Protein AF-A0A8S3B2S1-F1 (afdb_monomer)

Mean predicted aligned error: 10.67 Å

InterPro domains:
  IPR011990 Tetratricopeptide-like helical domain superfamily [G3DSA:1.25.40.10] (1-82)
  IPR011990 Tetratricopeptide-like helical domain superfamily [SSF48452] (1-81)
  IPR019734 Tetratricopeptide repeat [PS50005] (32-65)
  IPR019734 Tetratricopeptide repeat [SM00028] (32-65)

Organism: NCBI:txid392030

Sequence (82 aa):
MGQLMLKVGHFNQAEELYQEFLKNASTESDRANIYRQLGWLKDQQGKYQEAANIYEKSLEVERKPLPEDDASLTTTYGNIGR

Foldseek 3Di:
DVVVVVLVVVLVVLVVVLVVQCVVPPALLSNLVSLQVNLVSCVVVVNNVVSVVSNVSSVVSVPPPPPPPCPVVVVPPPPPPD

Radius of gyration: 18.85 Å; Cα contacts (8 Å, |Δi|>4): 47; chains: 1; bounding box: 33×16×68 Å

Structure (mmCIF, N/CA/C/O backbone):
data_AF-A0A8S3B2S1-F1
#
_entry.id   AF-A0A8S3B2S1-F1
#
loop_
_atom_site.group_PDB
_atom_site.id
_atom_site.type_symbol
_atom_site.label_atom_id
_atom_site.label_alt_id
_atom_site.label_comp_id
_atom_site.label_asym_id
_atom_site.label_entity_id
_atom_site.label_seq_id
_atom_site.pdbx_PDB_ins_code
_atom_site.Cartn_x
_atom_site.Cartn_y
_atom_site.Cartn_z
_atom_site.occupancy
_atom_site.B_iso_or_equiv
_atom_site.auth_seq_id
_atom_site.auth_comp_id
_atom_site.auth_asym_id
_atom_site.auth_atom_id
_atom_site.pdbx_PDB_model_num
ATOM 1 N N . MET A 1 1 ? -15.125 -8.713 22.691 1.00 61.66 1 MET A N 1
ATOM 2 C CA . MET A 1 1 ? -13.946 -7.815 22.669 1.00 61.66 1 MET A CA 1
ATOM 3 C C . MET A 1 1 ? -12.653 -8.485 22.187 1.00 61.66 1 MET A C 1
ATOM 5 O O . MET A 1 1 ? -12.016 -7.912 21.315 1.00 61.66 1 MET A O 1
ATOM 9 N N . GLY A 1 2 ? -12.276 -9.686 22.658 1.00 75.25 2 GLY A N 1
ATOM 10 C CA . GLY A 1 2 ? -10.975 -10.307 22.324 1.00 75.25 2 GLY A CA 1
ATOM 11 C C . GLY A 1 2 ? -10.695 -10.580 20.834 1.00 75.25 2 GLY A C 1
ATOM 12 O O . GLY A 1 2 ? -9.629 -10.223 20.347 1.00 75.25 2 GLY A O 1
ATOM 13 N N . GLN A 1 3 ? -11.649 -11.136 20.074 1.00 68.31 3 GLN A N 1
ATOM 14 C CA . GLN A 1 3 ? -11.444 -11.437 18.642 1.00 68.31 3 GLN A CA 1
ATOM 15 C C . GLN A 1 3 ? -11.179 -10.189 17.786 1.00 68.31 3 GLN A C 1
ATOM 17 O O . GLN A 1 3 ? -10.379 -10.241 16.857 1.00 68.31 3 GLN A O 1
ATOM 22 N N . LEU A 1 4 ? -11.814 -9.059 18.113 1.00 68.75 4 LEU A N 1
ATOM 23 C CA . LEU A 1 4 ? -11.597 -7.798 17.406 1.00 68.75 4 LEU A CA 1
ATOM 24 C C . LEU A 1 4 ? -10.200 -7.236 17.693 1.00 68.75 4 LEU A C 1
ATOM 26 O O . LEU A 1 4 ? -9.517 -6.829 16.763 1.00 68.75 4 LEU A O 1
ATOM 30 N N . MET A 1 5 ? -9.752 -7.272 18.953 1.00 70.88 5 MET A N 1
ATOM 31 C CA . MET A 1 5 ? -8.396 -6.851 19.327 1.00 70.88 5 MET A CA 1
ATOM 32 C C . MET A 1 5 ? -7.318 -7.707 18.658 1.00 70.88 5 MET A C 1
ATOM 34 O O . MET A 1 5 ? -6.348 -7.159 18.146 1.00 70.88 5 MET A O 1
ATOM 38 N N . LEU A 1 6 ? -7.517 -9.029 18.591 1.00 75.69 6 LEU A N 1
ATOM 39 C CA . LEU A 1 6 ? -6.621 -9.922 17.853 1.00 75.69 6 LEU A CA 1
ATOM 40 C C . LEU A 1 6 ? -6.591 -9.563 16.363 1.00 75.69 6 LEU A C 1
ATOM 42 O O . LEU A 1 6 ? -5.519 -9.448 15.780 1.00 75.69 6 LEU A O 1
ATOM 46 N N . LYS A 1 7 ? -7.757 -9.324 15.748 1.00 73.56 7 LYS A N 1
ATOM 47 C CA . LYS A 1 7 ? -7.852 -8.948 14.332 1.00 73.56 7 LYS A CA 1
ATOM 48 C C . LYS A 1 7 ? -7.142 -7.614 14.047 1.00 73.56 7 LYS A C 1
ATOM 50 O O . LYS A 1 7 ? -6.375 -7.537 13.097 1.00 73.56 7 LYS A O 1
ATOM 55 N N . VAL A 1 8 ? -7.333 -6.602 14.897 1.00 77.12 8 VAL A N 1
ATOM 56 C CA . VAL A 1 8 ? -6.638 -5.302 14.803 1.00 77.12 8 VAL A CA 1
ATOM 57 C C . VAL A 1 8 ? -5.122 -5.453 14.981 1.00 77.12 8 VAL A C 1
ATOM 59 O O . VAL A 1 8 ? -4.365 -4.830 14.243 1.00 77.12 8 VAL A O 1
ATOM 62 N N . GLY A 1 9 ? -4.671 -6.321 15.892 1.00 81.38 9 GLY A N 1
ATOM 63 C CA . GLY A 1 9 ? -3.250 -6.639 16.061 1.00 81.38 9 GLY A CA 1
ATOM 64 C C . GLY A 1 9 ? -2.619 -7.217 14.791 1.00 81.38 9 GLY A C 1
ATOM 65 O O . GLY A 1 9 ? -1.623 -6.685 14.307 1.00 81.38 9 GLY A O 1
ATOM 66 N N . HIS A 1 10 ? -3.248 -8.232 14.189 1.00 79.88 10 HIS A N 1
ATOM 67 C CA . HIS A 1 10 ? -2.751 -8.850 12.953 1.00 79.88 10 HIS A CA 1
ATOM 68 C C . HIS A 1 10 ? -2.708 -7.875 11.773 1.00 7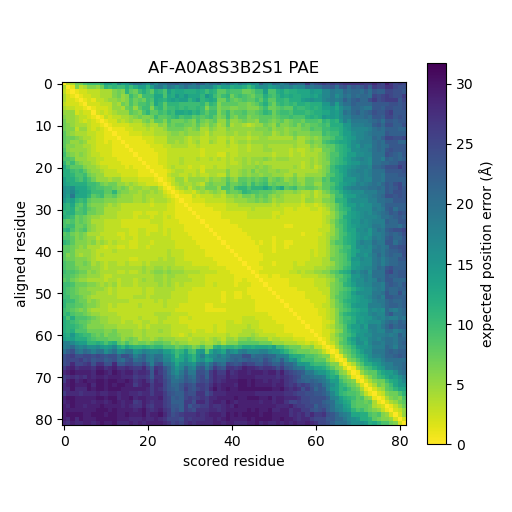9.88 10 HIS A C 1
ATOM 70 O O . HIS A 1 10 ? -1.836 -7.967 10.913 1.00 79.88 10 HIS A O 1
ATOM 76 N N . PHE A 1 11 ? -3.646 -6.932 11.730 1.00 80.12 11 PHE A N 1
ATOM 77 C CA . PHE A 1 11 ? -3.696 -5.914 10.693 1.00 80.12 11 PHE A CA 1
ATOM 78 C C . PHE A 1 11 ? -2.549 -4.910 10.777 1.00 80.12 11 PHE A C 1
ATOM 80 O O . PHE A 1 11 ? -1.951 -4.609 9.746 1.00 80.12 11 PHE A O 1
ATOM 87 N N . ASN A 1 12 ? -2.204 -4.453 11.981 1.00 82.25 12 ASN A N 1
ATOM 88 C CA . ASN A 1 12 ? -1.044 -3.584 12.176 1.00 82.25 12 ASN A CA 1
ATOM 89 C C . ASN A 1 12 ? 0.262 -4.314 11.831 1.00 82.25 12 ASN A C 1
ATOM 91 O O . ASN A 1 12 ? 1.101 -3.763 11.127 1.00 82.25 12 ASN A O 1
ATOM 95 N N . GLN A 1 13 ? 0.398 -5.579 12.244 1.00 86.31 13 GLN A N 1
ATOM 96 C CA . GLN A 1 13 ? 1.568 -6.396 11.902 1.00 86.31 13 GLN A CA 1
ATOM 97 C C . GLN A 1 13 ? 1.708 -6.602 10.389 1.00 86.31 13 GLN A C 1
ATOM 99 O O . GLN A 1 13 ? 2.807 -6.525 9.846 1.00 86.31 13 GLN A O 1
ATOM 104 N N . ALA A 1 14 ? 0.595 -6.845 9.692 1.00 84.50 14 ALA A N 1
ATOM 105 C CA . ALA A 1 14 ? 0.607 -6.997 8.244 1.00 84.50 14 ALA A CA 1
ATOM 106 C C . ALA A 1 14 ? 0.964 -5.679 7.529 1.00 84.50 14 ALA A C 1
ATOM 108 O O . ALA A 1 14 ? 1.693 -5.714 6.543 1.00 84.50 14 ALA A O 1
ATOM 109 N N . GLU A 1 15 ? 0.520 -4.519 8.028 1.00 83.12 15 GLU A N 1
ATOM 110 C CA . GLU A 1 15 ? 0.962 -3.222 7.494 1.00 83.12 15 GLU A CA 1
ATOM 111 C C . GLU A 1 15 ? 2.468 -2.997 7.651 1.00 83.12 15 GLU A C 1
ATOM 113 O O . GLU A 1 15 ? 3.118 -2.600 6.684 1.00 83.12 15 GLU A O 1
ATOM 118 N N . GLU A 1 16 ? 3.032 -3.267 8.831 1.00 87.56 16 GLU A N 1
ATOM 119 C CA . GLU A 1 16 ? 4.476 -3.140 9.072 1.00 87.56 16 GLU A CA 1
ATOM 120 C C . GLU A 1 16 ? 5.283 -4.050 8.139 1.00 87.56 16 GLU A C 1
ATOM 122 O O . GLU A 1 16 ? 6.226 -3.591 7.491 1.00 87.56 16 GLU A O 1
ATOM 127 N N . LEU A 1 17 ? 4.852 -5.306 7.991 1.00 87.50 17 LEU A N 1
ATOM 128 C CA . LEU A 1 17 ? 5.487 -6.277 7.105 1.00 87.50 17 LEU A CA 1
ATOM 129 C C . LEU A 1 17 ? 5.478 -5.808 5.641 1.00 87.50 17 LEU A C 1
ATOM 131 O O . LEU A 1 17 ? 6.494 -5.875 4.952 1.00 87.50 17 LEU A O 1
ATOM 135 N N . TYR A 1 18 ? 4.349 -5.290 5.150 1.00 85.69 18 TYR A N 1
ATOM 136 C CA . TYR A 1 18 ? 4.270 -4.768 3.784 1.00 85.69 18 TYR A CA 1
ATOM 137 C C . TYR A 1 18 ? 5.094 -3.488 3.588 1.00 85.69 18 TYR A C 1
ATOM 139 O O . TYR A 1 18 ? 5.639 -3.286 2.503 1.00 85.69 18 TYR A O 1
ATOM 147 N N . GLN A 1 19 ? 5.247 -2.639 4.611 1.00 84.25 19 GLN A N 1
ATOM 148 C CA . GLN A 1 19 ? 6.170 -1.501 4.539 1.00 84.25 19 GLN A CA 1
ATOM 149 C C . GLN A 1 19 ? 7.635 -1.941 4.483 1.00 84.25 19 GLN A C 1
ATOM 151 O O . GLN A 1 19 ? 8.434 -1.330 3.771 1.00 84.25 19 GLN A O 1
ATOM 156 N N . GLU A 1 20 ? 7.995 -3.003 5.198 1.00 88.50 20 GLU A N 1
ATOM 157 C CA . GLU A 1 20 ? 9.325 -3.601 5.111 1.00 88.50 20 GLU A CA 1
ATOM 158 C C . GLU A 1 20 ? 9.572 -4.215 3.727 1.00 88.50 20 GLU A C 1
ATOM 160 O O . GLU A 1 20 ? 10.616 -3.970 3.119 1.00 88.50 20 GLU A O 1
ATOM 165 N N . PHE A 1 21 ? 8.585 -4.921 3.165 1.00 86.31 21 PHE A N 1
ATOM 166 C CA . PHE A 1 21 ? 8.663 -5.413 1.791 1.00 86.31 21 PHE A CA 1
ATOM 167 C C . PHE A 1 21 ? 8.806 -4.277 0.776 1.00 86.31 21 PHE A C 1
ATOM 169 O O . PHE A 1 21 ? 9.622 -4.394 -0.131 1.00 86.31 21 PHE A O 1
ATOM 176 N N . LEU A 1 22 ? 8.090 -3.157 0.940 1.00 84.94 22 LEU A N 1
ATOM 177 C CA . LEU A 1 22 ? 8.238 -1.989 0.061 1.00 84.94 22 LEU A CA 1
ATOM 178 C C . LEU A 1 22 ? 9.650 -1.396 0.103 1.00 84.94 22 LEU A C 1
ATOM 180 O O . LEU A 1 22 ? 10.141 -0.950 -0.930 1.00 84.94 22 LEU A O 1
ATOM 184 N N . LYS A 1 23 ? 10.308 -1.396 1.269 1.00 85.94 23 LYS A N 1
ATOM 185 C CA . LYS A 1 23 ? 11.701 -0.935 1.404 1.00 85.94 23 LYS A CA 1
ATOM 186 C C . LYS A 1 23 ? 12.699 -1.877 0.732 1.00 85.94 23 LYS A C 1
ATOM 188 O O . LYS A 1 23 ? 13.706 -1.408 0.216 1.00 85.94 23 LYS A O 1
ATOM 193 N N . ASN A 1 24 ? 12.422 -3.180 0.747 1.00 84.81 24 ASN A N 1
ATOM 194 C CA . ASN A 1 24 ? 13.277 -4.209 0.151 1.00 84.81 24 ASN A CA 1
ATOM 195 C C . ASN A 1 24 ? 12.946 -4.508 -1.324 1.00 84.81 24 ASN A C 1
ATOM 197 O O . ASN A 1 24 ? 13.664 -5.264 -1.980 1.00 84.81 24 ASN A O 1
ATOM 201 N N . ALA A 1 25 ? 11.863 -3.943 -1.857 1.00 83.94 25 ALA A N 1
ATOM 202 C CA . ALA A 1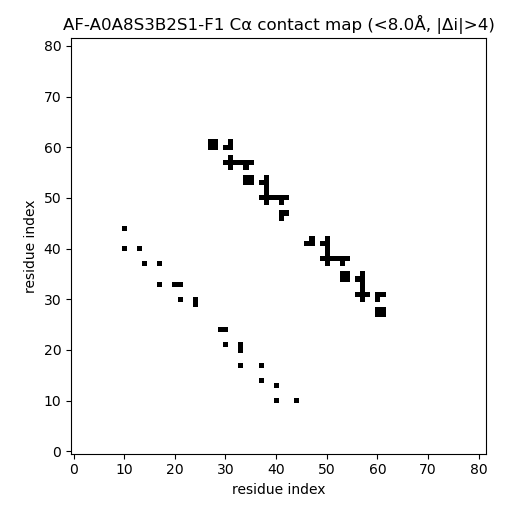 25 ? 11.426 -4.192 -3.219 1.00 83.94 25 ALA A CA 1
ATOM 203 C C . ALA A 1 25 ? 12.430 -3.610 -4.225 1.00 83.94 25 ALA A C 1
ATOM 205 O O . ALA A 1 25 ? 12.617 -2.397 -4.324 1.00 83.94 25 ALA A O 1
ATOM 206 N N . SER A 1 26 ? 13.069 -4.498 -4.987 1.00 78.75 26 SER A N 1
ATOM 207 C CA . SER A 1 26 ? 14.134 -4.134 -5.929 1.00 78.75 26 SER A CA 1
ATOM 208 C C . SER A 1 26 ? 13.592 -3.650 -7.274 1.00 78.75 26 SER A C 1
ATOM 210 O O . SER A 1 26 ? 14.287 -2.946 -8.002 1.00 78.75 26 SER A O 1
ATOM 212 N N . THR A 1 27 ? 12.340 -3.981 -7.600 1.00 81.88 27 THR A N 1
ATOM 213 C CA . THR A 1 27 ? 11.693 -3.577 -8.851 1.00 81.88 27 THR A CA 1
ATOM 214 C C . THR A 1 27 ? 10.408 -2.790 -8.598 1.00 81.88 27 THR A C 1
ATOM 216 O O . THR A 1 27 ? 9.782 -2.886 -7.540 1.00 81.88 27 THR A O 1
ATOM 219 N N . GLU A 1 28 ? 10.006 -1.974 -9.573 1.00 80.25 28 GLU A N 1
ATOM 220 C CA . GLU A 1 28 ? 8.690 -1.317 -9.566 1.00 80.25 28 GLU A CA 1
ATOM 221 C C . GLU A 1 28 ? 7.561 -2.371 -9.611 1.00 80.25 28 GLU A C 1
ATOM 223 O O . GLU A 1 28 ? 6.556 -2.238 -8.920 1.00 80.25 28 GLU A O 1
ATOM 228 N N . SER A 1 29 ? 7.759 -3.488 -10.322 1.00 80.69 29 SER A N 1
ATOM 229 C CA . SER A 1 29 ? 6.771 -4.576 -10.390 1.00 80.69 29 SER A CA 1
ATOM 230 C C . SER A 1 29 ? 6.529 -5.248 -9.029 1.00 80.69 29 SER A C 1
ATOM 232 O O . SER A 1 29 ? 5.382 -5.504 -8.655 1.00 80.69 29 SER A O 1
ATOM 234 N N . ASP A 1 30 ? 7.580 -5.452 -8.227 1.00 84.69 30 ASP A N 1
ATOM 235 C CA . ASP A 1 30 ? 7.439 -5.959 -6.855 1.00 84.69 30 ASP A CA 1
ATOM 236 C C . ASP A 1 30 ? 6.659 -4.974 -5.978 1.00 84.69 30 ASP A C 1
ATOM 238 O O . ASP A 1 30 ? 5.771 -5.373 -5.222 1.00 84.69 30 ASP A O 1
ATOM 242 N N . ARG A 1 31 ? 6.934 -3.670 -6.119 1.00 85.88 31 ARG A N 1
ATOM 243 C CA . ARG A 1 31 ? 6.220 -2.615 -5.384 1.00 85.88 31 ARG A CA 1
ATOM 244 C C . ARG A 1 31 ? 4.734 -2.591 -5.723 1.00 85.88 31 ARG A C 1
ATOM 246 O O . ARG A 1 31 ? 3.923 -2.502 -4.803 1.00 85.88 31 ARG A O 1
ATOM 253 N N . ALA A 1 32 ? 4.369 -2.730 -6.997 1.00 87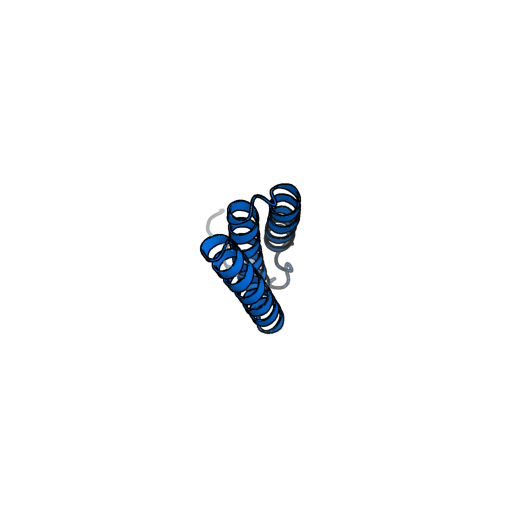.31 32 ALA A N 1
ATOM 254 C CA . ALA A 1 32 ? 2.972 -2.839 -7.414 1.00 87.31 32 ALA A CA 1
ATOM 255 C C . ALA A 1 32 ? 2.269 -4.033 -6.748 1.00 87.31 32 ALA A C 1
ATOM 257 O O . ALA A 1 32 ? 1.231 -3.868 -6.107 1.00 87.31 32 ALA A O 1
ATOM 258 N N . ASN A 1 33 ? 2.880 -5.221 -6.787 1.00 88.00 33 ASN A N 1
ATOM 259 C CA . ASN A 1 33 ? 2.321 -6.404 -6.131 1.00 88.00 33 ASN A CA 1
ATOM 260 C C . ASN A 1 33 ? 2.117 -6.194 -4.623 1.00 88.00 33 ASN A C 1
ATOM 262 O O . ASN A 1 33 ? 1.065 -6.550 -4.088 1.00 88.00 33 ASN A O 1
ATOM 266 N N . ILE A 1 34 ? 3.081 -5.571 -3.939 1.00 90.12 34 ILE A N 1
ATOM 267 C CA . ILE A 1 34 ? 2.968 -5.275 -2.507 1.00 90.12 34 ILE A CA 1
ATOM 268 C C . ILE A 1 34 ? 1.836 -4.275 -2.234 1.00 90.12 34 ILE A C 1
ATOM 270 O O . ILE A 1 34 ? 1.025 -4.507 -1.334 1.00 90.12 34 ILE A O 1
ATOM 274 N N . TYR A 1 35 ? 1.721 -3.199 -3.022 1.00 91.44 35 TYR A N 1
ATOM 275 C CA . TYR A 1 35 ? 0.605 -2.258 -2.897 1.00 91.44 35 TYR A CA 1
ATOM 276 C C . TYR A 1 35 ? -0.740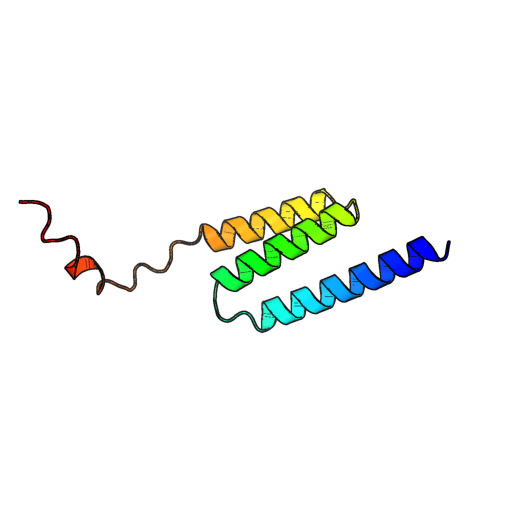 -2.956 -3.093 1.00 91.44 35 TYR A C 1
ATOM 278 O O . TYR A 1 35 ? -1.653 -2.763 -2.295 1.00 91.44 35 TYR A O 1
ATOM 286 N N . ARG A 1 36 ? -0.863 -3.842 -4.081 1.00 89.88 36 ARG A N 1
ATOM 287 C CA . ARG A 1 36 ? -2.104 -4.582 -4.326 1.00 89.88 36 ARG A CA 1
ATOM 288 C C . ARG A 1 36 ? -2.522 -5.450 -3.130 1.00 89.88 36 ARG A C 1
ATOM 290 O O . ARG A 1 36 ? -3.702 -5.482 -2.776 1.00 89.88 36 ARG A O 1
ATOM 297 N N . GLN A 1 37 ? -1.563 -6.102 -2.473 1.00 90.06 37 GLN A N 1
ATOM 298 C CA . GLN A 1 37 ? -1.818 -6.914 -1.276 1.00 90.06 37 GLN A CA 1
ATOM 299 C C . GLN A 1 37 ? -2.174 -6.062 -0.051 1.00 90.06 37 GLN A C 1
ATOM 301 O O . GLN A 1 37 ? -3.066 -6.419 0.722 1.00 90.06 37 GLN A O 1
ATOM 306 N N . LEU A 1 38 ? -1.535 -4.902 0.098 1.00 90.25 38 LEU A N 1
ATOM 307 C CA . LEU A 1 38 ? -1.856 -3.938 1.147 1.00 90.25 38 LEU A CA 1
ATOM 308 C C . LEU A 1 38 ? -3.267 -3.353 0.964 1.00 90.25 38 LEU A C 1
ATOM 310 O O . LEU A 1 38 ? -4.015 -3.231 1.934 1.00 90.25 38 LEU A O 1
ATOM 314 N N . GLY A 1 39 ? -3.662 -3.046 -0.276 1.00 91.69 39 GLY A N 1
ATOM 315 C CA . GLY A 1 39 ? -5.013 -2.590 -0.606 1.00 91.69 39 GLY A CA 1
ATOM 316 C C . GLY A 1 39 ? -6.065 -3.634 -0.230 1.00 91.69 39 GLY A C 1
ATOM 317 O O . GLY A 1 39 ? -7.053 -3.308 0.425 1.00 91.69 39 GLY A O 1
ATOM 318 N N . TRP A 1 40 ? -5.798 -4.910 -0.528 1.00 90.12 40 TRP A N 1
ATOM 319 C CA . TRP A 1 40 ? -6.688 -6.011 -0.147 1.00 90.12 40 TRP A CA 1
ATOM 320 C C . TRP A 1 40 ? -6.815 -6.151 1.371 1.00 90.12 40 TRP A C 1
ATOM 322 O O . TRP A 1 40 ? -7.914 -6.298 1.899 1.00 90.12 40 TRP A O 1
ATOM 332 N N . LEU A 1 41 ? -5.709 -6.030 2.105 1.00 89.25 41 LEU A N 1
ATOM 333 C CA . LEU A 1 41 ? -5.735 -6.054 3.565 1.00 89.25 41 LEU A CA 1
ATOM 334 C C . LEU A 1 41 ? -6.611 -4.927 4.142 1.00 89.25 41 LEU A C 1
ATOM 336 O O . LEU A 1 41 ? -7.363 -5.152 5.092 1.00 89.25 41 LEU A O 1
ATOM 340 N N . LYS A 1 42 ? -6.526 -3.716 3.578 1.00 89.19 42 LYS A N 1
ATOM 341 C CA . LYS A 1 42 ? -7.335 -2.559 3.995 1.00 89.19 42 LYS A CA 1
ATOM 342 C C . LYS A 1 42 ? -8.815 -2.742 3.681 1.00 89.19 42 LYS A C 1
ATOM 344 O O . LYS A 1 42 ? -9.655 -2.373 4.501 1.00 89.19 42 LYS A O 1
ATOM 349 N N . ASP A 1 43 ? -9.134 -3.378 2.561 1.00 89.81 43 ASP A N 1
ATOM 350 C CA . ASP A 1 43 ? -10.498 -3.785 2.229 1.00 89.81 43 ASP A CA 1
ATOM 351 C C . ASP A 1 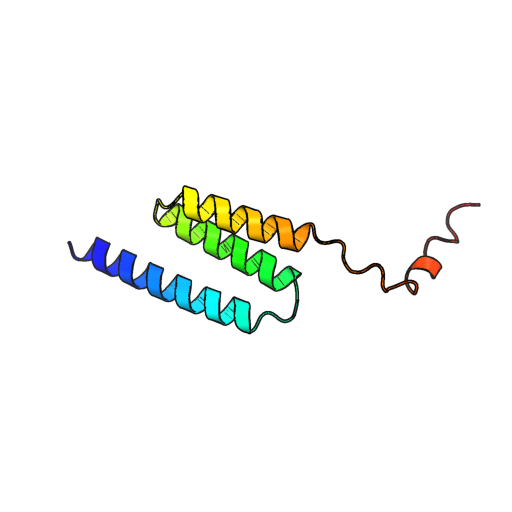43 ? -11.054 -4.767 3.279 1.00 89.81 43 ASP A C 1
ATOM 353 O O . ASP A 1 43 ? -12.122 -4.544 3.847 1.00 89.81 43 ASP A O 1
ATOM 357 N N . GLN A 1 44 ? -10.258 -5.762 3.691 1.00 87.50 44 GLN A N 1
ATOM 358 C CA . GLN A 1 44 ? -10.624 -6.699 4.768 1.00 87.50 44 GLN A CA 1
ATOM 359 C C . GLN A 1 44 ? -10.745 -6.046 6.163 1.00 87.50 44 GLN A C 1
ATOM 361 O O . GLN A 1 44 ? -11.365 -6.616 7.073 1.00 87.50 44 GLN A O 1
ATOM 366 N N . GLN A 1 45 ? -10.162 -4.857 6.345 1.00 86.06 45 GLN A N 1
ATOM 367 C CA . GLN A 1 45 ? -10.330 -4.004 7.528 1.00 86.06 45 GLN A CA 1
ATOM 368 C C . GLN A 1 45 ? -11.600 -3.139 7.472 1.00 86.06 45 GLN A C 1
ATOM 370 O O . GLN A 1 45 ? -11.931 -2.501 8.470 1.00 86.06 45 GLN A O 1
ATOM 375 N N . GLY A 1 46 ? -12.299 -3.093 6.332 1.00 88.38 46 GLY A N 1
ATOM 376 C CA . GLY A 1 46 ? -13.406 -2.168 6.074 1.00 88.38 46 GLY A CA 1
ATOM 377 C C . GLY A 1 46 ? -12.955 -0.736 5.764 1.00 88.38 46 GLY A C 1
ATOM 378 O O . GLY A 1 46 ? -13.772 0.183 5.750 1.00 88.38 46 GLY A O 1
ATOM 379 N N . LYS A 1 47 ? -11.655 -0.520 5.522 1.00 90.44 47 LYS A N 1
ATOM 380 C CA . LYS A 1 47 ? -11.056 0.785 5.207 1.00 90.44 47 LYS A CA 1
ATOM 381 C C . LYS A 1 47 ? -11.020 1.002 3.695 1.00 90.44 47 LYS A C 1
ATOM 383 O O . LYS A 1 47 ? -9.957 1.143 3.094 1.00 90.44 47 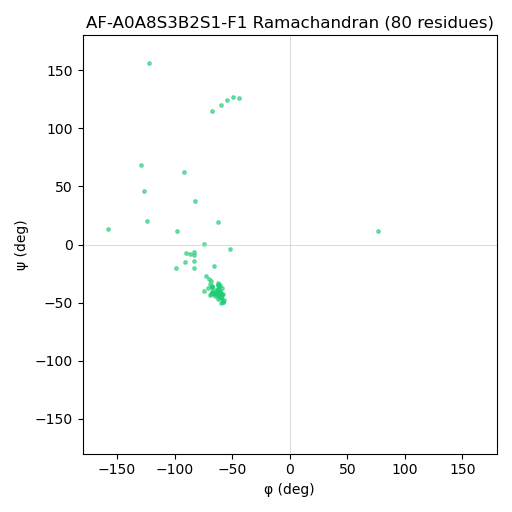LYS A O 1
ATOM 388 N N . TYR A 1 48 ? -12.195 1.032 3.076 1.00 89.56 48 TYR A N 1
ATOM 389 C CA . TYR A 1 48 ? -12.339 1.057 1.616 1.00 89.56 48 TYR A CA 1
ATOM 390 C C . TYR A 1 48 ? -11.653 2.259 0.951 1.00 89.56 48 TYR A C 1
ATOM 392 O O . TYR A 1 48 ? -11.038 2.112 -0.100 1.00 89.56 48 TYR A O 1
ATOM 400 N N . GLN A 1 49 ? -11.689 3.437 1.584 1.00 92.12 49 GLN A N 1
ATOM 401 C CA . GLN A 1 49 ? -11.033 4.633 1.046 1.00 92.12 49 GLN A CA 1
ATOM 402 C C . GLN A 1 49 ? -9.503 4.505 1.045 1.00 92.12 49 GLN A C 1
ATOM 404 O O . GLN A 1 49 ? -8.847 4.898 0.083 1.00 92.12 49 GLN A O 1
ATOM 409 N N . GLU A 1 50 ? -8.924 3.937 2.107 1.00 89.00 50 GLU A N 1
ATOM 410 C CA . GLU A 1 50 ? -7.483 3.671 2.163 1.00 89.00 50 GLU A CA 1
ATOM 411 C C . GLU A 1 50 ? -7.092 2.593 1.147 1.00 89.00 50 GLU A C 1
ATOM 413 O O . GLU A 1 50 ? -6.077 2.739 0.467 1.00 89.00 50 GLU A O 1
ATOM 418 N N . ALA A 1 51 ? -7.914 1.547 1.006 1.00 91.81 51 ALA A N 1
ATOM 419 C CA . ALA A 1 51 ? -7.714 0.493 0.018 1.00 91.81 51 ALA A CA 1
ATOM 420 C C . ALA A 1 51 ? -7.689 1.056 -1.409 1.00 91.81 51 ALA A C 1
ATOM 422 O O . ALA A 1 51 ? -6.752 0.775 -2.151 1.00 91.81 51 ALA A O 1
ATOM 423 N N . ALA A 1 52 ? -8.661 1.903 -1.768 1.00 92.88 52 ALA A N 1
ATOM 424 C CA . ALA A 1 52 ? -8.730 2.553 -3.076 1.00 92.88 52 ALA A CA 1
ATOM 425 C C . ALA A 1 52 ? -7.467 3.375 -3.374 1.00 92.88 52 ALA A C 1
ATOM 427 O O . ALA A 1 52 ? -6.829 3.163 -4.402 1.00 92.88 52 ALA A O 1
ATOM 428 N N . ASN A 1 53 ? -7.038 4.221 -2.432 1.00 93.12 53 ASN A N 1
ATOM 429 C CA . ASN A 1 53 ? -5.821 5.024 -2.585 1.00 93.12 53 ASN A CA 1
ATOM 430 C C . ASN A 1 53 ? -4.566 4.149 -2.772 1.00 93.12 53 ASN A C 1
ATOM 432 O O . ASN A 1 53 ? -3.630 4.524 -3.476 1.00 93.12 53 ASN A O 1
ATOM 436 N N . ILE A 1 54 ? -4.507 2.989 -2.114 1.00 91.88 54 ILE A N 1
ATOM 437 C CA . ILE A 1 54 ? -3.385 2.054 -2.245 1.00 91.88 54 ILE A CA 1
ATOM 438 C C . ILE A 1 54 ? -3.427 1.316 -3.591 1.00 91.88 54 ILE A C 1
ATOM 440 O O . ILE A 1 54 ? -2.384 1.146 -4.224 1.00 91.88 54 ILE A O 1
ATOM 444 N N . TYR A 1 55 ? -4.609 0.915 -4.059 1.00 91.19 55 TYR A N 1
ATOM 445 C CA . TYR A 1 55 ? -4.767 0.327 -5.386 1.00 91.19 55 TYR A CA 1
ATOM 446 C C . TYR A 1 55 ? -4.387 1.308 -6.497 1.00 91.19 55 TYR A C 1
ATOM 448 O O . TYR A 1 55 ? -3.719 0.912 -7.448 1.00 91.19 55 TYR A O 1
ATOM 456 N N . GLU A 1 56 ? -4.722 2.590 -6.354 1.00 91.50 56 GLU A N 1
ATOM 457 C CA . GLU A 1 56 ? -4.282 3.626 -7.293 1.00 91.50 56 GLU A CA 1
ATOM 458 C C . GLU A 1 56 ? -2.756 3.732 -7.359 1.00 91.50 56 GLU A C 1
ATOM 460 O O . GLU A 1 56 ? -2.203 3.774 -8.454 1.00 91.50 56 GLU A O 1
ATOM 465 N N . LYS A 1 57 ? -2.057 3.671 -6.217 1.00 87.31 57 LYS A N 1
ATOM 466 C 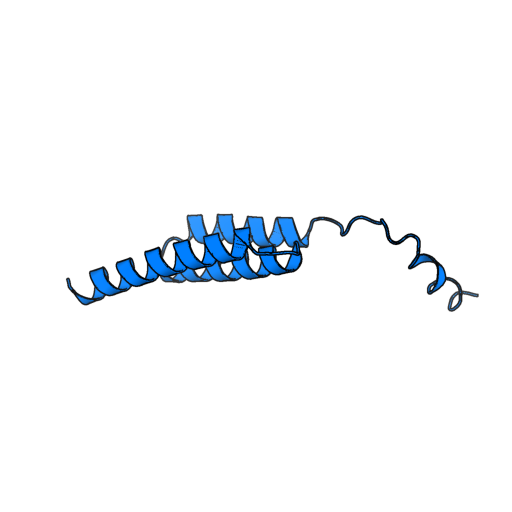CA . LYS A 1 57 ? -0.582 3.643 -6.194 1.00 87.31 57 LYS A CA 1
ATOM 467 C C . LYS A 1 57 ? -0.010 2.420 -6.905 1.00 87.31 57 LYS A C 1
ATOM 469 O O . LYS A 1 57 ? 0.968 2.549 -7.633 1.00 87.31 57 LYS A O 1
ATOM 474 N N . SER A 1 58 ? -0.617 1.243 -6.723 1.00 88.38 58 SER A N 1
ATOM 475 C CA . SER A 1 58 ? -0.231 0.032 -7.464 1.00 88.38 58 SER A CA 1
ATOM 476 C C . SER A 1 58 ? -0.334 0.257 -8.971 1.00 88.38 58 SER A C 1
ATOM 478 O O . SER A 1 58 ? 0.598 -0.049 -9.708 1.00 88.38 58 SER A O 1
ATOM 480 N N . LEU A 1 59 ? -1.455 0.825 -9.420 1.00 85.31 59 LEU A N 1
ATOM 481 C CA . LEU A 1 59 ? -1.701 1.099 -10.833 1.00 85.31 59 LEU A CA 1
ATOM 482 C C . LEU A 1 59 ? -0.770 2.178 -11.381 1.00 85.31 59 LEU A C 1
ATOM 484 O O . LEU A 1 59 ? -0.363 2.088 -12.530 1.00 85.31 59 LEU A O 1
ATOM 488 N N . GLU A 1 60 ? -0.422 3.193 -10.593 1.00 86.50 60 GLU A N 1
ATOM 489 C CA . GLU A 1 60 ? 0.532 4.227 -10.997 1.00 86.50 60 GLU A CA 1
ATOM 490 C C . GLU A 1 60 ? 1.924 3.635 -11.242 1.00 86.50 60 GLU A C 1
ATOM 492 O O . GLU A 1 60 ? 2.575 3.973 -12.228 1.00 86.50 60 GLU A O 1
ATOM 497 N N . VAL A 1 61 ? 2.355 2.706 -10.386 1.00 82.81 61 VAL A N 1
ATOM 498 C CA . VAL A 1 61 ? 3.631 1.999 -10.532 1.00 82.81 61 VAL A CA 1
ATOM 499 C C . VAL A 1 61 ? 3.636 1.096 -11.769 1.00 82.81 61 VAL A C 1
ATOM 501 O O . VAL A 1 61 ? 4.612 1.100 -12.510 1.00 82.81 61 VAL A O 1
ATOM 504 N N . GLU A 1 62 ? 2.540 0.383 -12.045 1.00 79.06 62 GLU A N 1
ATOM 505 C CA . GLU A 1 62 ? 2.396 -0.429 -13.267 1.00 79.06 62 GLU A CA 1
ATOM 506 C C . GLU A 1 62 ? 2.253 0.417 -14.540 1.00 79.06 62 GLU A C 1
ATOM 508 O O . GLU A 1 62 ? 2.644 -0.014 -15.623 1.00 79.06 62 GLU A O 1
ATOM 513 N N . ARG A 1 63 ? 1.679 1.619 -14.424 1.00 75.88 63 ARG A N 1
ATOM 514 C CA . ARG A 1 63 ? 1.487 2.555 -15.540 1.00 75.88 63 ARG A CA 1
ATOM 515 C C . ARG A 1 63 ? 2.712 3.390 -15.849 1.00 75.88 63 ARG A C 1
ATOM 517 O O . ARG A 1 63 ? 2.729 4.021 -16.908 1.00 75.88 63 ARG A O 1
ATOM 524 N N . LYS A 1 64 ? 3.709 3.437 -14.962 1.00 68.94 64 LYS A N 1
ATOM 525 C CA . LYS A 1 64 ? 4.979 4.068 -15.306 1.00 68.94 64 LYS A CA 1
ATOM 526 C C . LYS A 1 64 ? 5.537 3.323 -16.513 1.00 68.94 64 LYS A C 1
ATOM 528 O O . LYS A 1 64 ? 5.735 2.111 -16.415 1.00 68.94 64 LYS A O 1
ATOM 533 N N . PRO A 1 65 ? 5.763 4.011 -17.648 1.00 57.75 65 PRO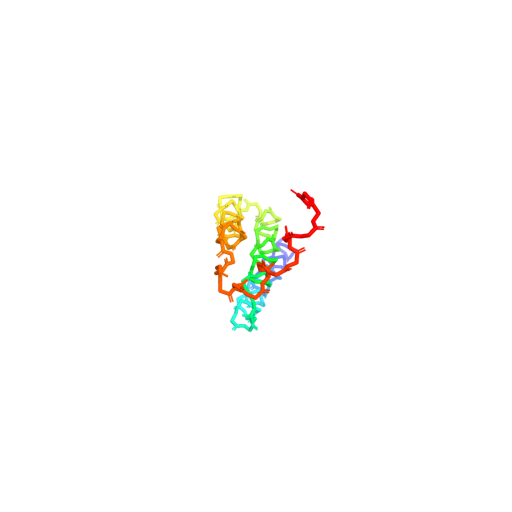 A N 1
ATOM 534 C CA . PRO A 1 65 ? 6.457 3.383 -18.751 1.00 57.75 65 PRO A CA 1
ATOM 535 C C . PRO A 1 65 ? 7.776 2.868 -18.182 1.00 57.75 65 PRO A C 1
ATOM 537 O O . PRO A 1 65 ? 8.518 3.624 -17.546 1.00 57.75 65 PRO A O 1
ATOM 540 N N . LEU A 1 66 ? 8.019 1.563 -18.350 1.00 59.28 66 LEU A N 1
ATOM 541 C CA . LEU A 1 66 ? 9.366 1.020 -18.239 1.00 59.28 66 LEU A CA 1
ATOM 542 C C . LEU A 1 66 ? 10.254 2.000 -19.009 1.00 59.28 66 LEU A C 1
ATOM 544 O O . LEU A 1 66 ? 9.876 2.340 -20.136 1.00 59.28 66 LEU A O 1
ATOM 548 N N . PRO A 1 67 ? 11.326 2.544 -18.402 1.00 54.50 67 PRO A N 1
ATOM 549 C CA . PRO A 1 67 ? 12.182 3.468 -19.122 1.00 54.50 67 PRO A CA 1
ATOM 550 C C . PRO A 1 67 ? 12.519 2.806 -20.456 1.00 54.50 67 PRO A C 1
ATOM 552 O O . PRO A 1 67 ? 12.935 1.649 -20.475 1.00 54.50 67 PRO A O 1
ATOM 555 N N . GLU A 1 68 ? 12.275 3.513 -21.561 1.00 52.75 68 GLU A N 1
ATOM 556 C CA . GLU A 1 68 ? 12.550 3.072 -22.938 1.00 52.75 68 GLU A CA 1
ATOM 557 C C . GLU A 1 68 ? 14.060 2.833 -23.190 1.00 52.75 68 GLU A C 1
ATOM 559 O O . GLU A 1 68 ? 14.517 2.783 -24.328 1.00 52.75 68 GLU A O 1
ATOM 564 N N . ASP A 1 69 ? 14.852 2.648 -22.133 1.00 49.44 69 ASP A N 1
ATOM 565 C CA . ASP A 1 69 ? 16.288 2.391 -22.113 1.00 49.44 69 ASP A CA 1
ATOM 566 C C . ASP A 1 69 ? 16.624 0.917 -22.360 1.00 49.44 69 ASP A C 1
ATOM 568 O O . ASP A 1 69 ? 17.584 0.365 -21.835 1.00 49.44 69 ASP A O 1
ATOM 572 N N . ASP A 1 70 ? 15.865 0.283 -23.244 1.00 48.75 70 ASP A N 1
ATOM 573 C CA . ASP A 1 70 ? 16.413 -0.801 -24.041 1.00 48.75 70 ASP A CA 1
ATOM 574 C C . ASP A 1 70 ? 16.098 -0.527 -25.508 1.00 48.75 70 ASP A C 1
ATOM 576 O O . ASP A 1 70 ? 15.416 -1.278 -26.204 1.00 48.75 70 ASP A O 1
ATOM 580 N N . ALA A 1 71 ? 16.744 0.519 -26.028 1.00 51.38 71 ALA A N 1
ATOM 581 C CA . ALA A 1 71 ? 17.081 0.630 -27.447 1.00 51.38 71 ALA A CA 1
ATOM 582 C C . ALA A 1 71 ? 17.836 -0.618 -27.990 1.00 51.38 71 ALA A C 1
ATOM 584 O O . ALA A 1 71 ? 18.083 -0.716 -29.190 1.00 51.38 71 ALA A O 1
ATOM 585 N N . SER A 1 72 ? 18.166 -1.596 -27.135 1.00 51.41 72 SER A N 1
ATOM 586 C CA . SER A 1 72 ? 18.614 -2.951 -27.479 1.00 51.41 72 SER A CA 1
ATOM 587 C C . SER A 1 72 ? 17.491 -3.860 -28.022 1.00 51.41 72 SER A C 1
ATOM 589 O O . SER A 1 72 ? 17.745 -4.746 -28.843 1.00 51.41 72 SER A O 1
ATOM 591 N N . LEU A 1 73 ? 16.224 -3.627 -27.647 1.00 49.62 73 LEU A N 1
ATOM 592 C CA . LEU A 1 73 ? 15.064 -4.410 -28.110 1.00 49.62 73 LEU A CA 1
ATOM 593 C C . LEU A 1 73 ? 14.522 -3.967 -29.481 1.00 49.62 73 LEU A C 1
ATOM 595 O O . LEU A 1 73 ? 13.699 -4.665 -30.078 1.00 49.62 73 LEU A O 1
ATOM 599 N N . THR A 1 74 ? 15.041 -2.873 -30.042 1.00 50.16 74 THR A N 1
ATOM 600 C CA . THR A 1 74 ? 14.720 -2.398 -31.401 1.00 50.16 74 THR A CA 1
ATOM 601 C C . THR A 1 74 ? 15.382 -3.236 -32.504 1.00 50.16 74 THR A C 1
ATOM 603 O O . THR A 1 74 ? 15.181 -2.966 -33.685 1.00 50.16 74 THR A O 1
ATOM 606 N N . THR A 1 75 ? 16.148 -4.278 -32.162 1.00 52.88 75 THR A N 1
ATOM 607 C CA . THR A 1 75 ? 16.762 -5.173 -33.162 1.00 52.88 75 THR A CA 1
ATOM 608 C C . THR A 1 75 ? 15.877 -6.379 -33.510 1.00 52.88 75 THR A C 1
ATOM 610 O O . THR A 1 75 ? 16.087 -7.014 -34.540 1.00 52.88 75 THR A O 1
ATOM 613 N N . THR A 1 76 ? 14.845 -6.693 -32.713 1.00 54.03 76 THR A N 1
ATOM 614 C CA . THR A 1 76 ? 14.074 -7.945 -32.893 1.00 54.03 76 THR A CA 1
ATOM 615 C C . THR A 1 76 ? 12.757 -7.764 -33.658 1.00 54.03 76 THR A C 1
ATOM 617 O O . THR A 1 76 ? 12.277 -8.714 -34.270 1.00 54.03 76 THR A O 1
ATOM 620 N N . TYR A 1 77 ? 12.198 -6.552 -33.734 1.00 47.25 77 TYR A N 1
ATOM 621 C CA . TYR A 1 77 ? 10.960 -6.291 -34.493 1.00 47.25 77 TYR A CA 1
ATOM 622 C C . TYR A 1 77 ? 11.181 -5.710 -35.903 1.00 47.25 77 TYR A C 1
ATOM 624 O O . TYR A 1 77 ? 10.227 -5.299 -36.559 1.00 47.25 77 TYR A O 1
ATOM 632 N N . GLY A 1 78 ? 12.421 -5.722 -36.408 1.00 49.72 78 GLY A N 1
ATOM 633 C CA . GLY A 1 78 ? 12.763 -5.243 -37.755 1.00 49.72 78 GLY A CA 1
ATOM 634 C C . GLY A 1 78 ? 12.622 -6.260 -38.898 1.00 49.72 78 GLY A C 1
ATOM 635 O O . GLY A 1 78 ? 12.722 -5.856 -40.049 1.00 49.72 78 GLY A O 1
ATOM 636 N N . ASN A 1 79 ? 12.373 -7.551 -38.626 1.00 49.94 79 ASN A N 1
ATOM 637 C CA . ASN A 1 79 ? 12.454 -8.617 -39.648 1.00 49.94 79 ASN A CA 1
ATOM 638 C C . ASN A 1 79 ? 11.176 -9.465 -39.837 1.00 49.94 79 ASN A C 1
ATOM 640 O O . ASN A 1 79 ? 11.245 -10.557 -40.394 1.00 49.94 79 ASN A O 1
ATOM 644 N N . ILE A 1 80 ? 9.997 -8.984 -39.424 1.00 57.25 80 ILE A N 1
ATOM 645 C CA . ILE A 1 80 ? 8.700 -9.601 -39.799 1.00 57.25 80 ILE A CA 1
ATOM 646 C C . ILE A 1 80 ? 7.781 -8.536 -40.413 1.00 57.25 80 ILE A C 1
ATOM 648 O O . ILE A 1 80 ? 6.618 -8.386 -40.050 1.00 57.25 80 ILE A O 1
ATOM 652 N N . GLY A 1 81 ? 8.331 -7.730 -41.323 1.00 56.84 81 GLY A N 1
ATOM 653 C CA . GLY A 1 81 ? 7.616 -6.561 -41.827 1.00 56.84 81 GLY A CA 1
ATOM 654 C C . GLY A 1 81 ? 8.037 -5.996 -43.178 1.00 56.84 81 GLY A C 1
ATOM 655 O O . GLY A 1 81 ? 7.604 -4.884 -43.461 1.00 56.84 81 GLY A O 1
ATOM 656 N N . ARG A 1 82 ? 8.838 -6.702 -43.991 1.00 43.72 82 ARG A N 1
ATOM 657 C CA . ARG A 1 82 ? 8.786 -6.725 -45.471 1.00 43.72 82 ARG A CA 1
ATOM 658 C C . ARG A 1 82 ? 9.882 -7.594 -46.068 1.00 43.72 82 ARG A C 1
A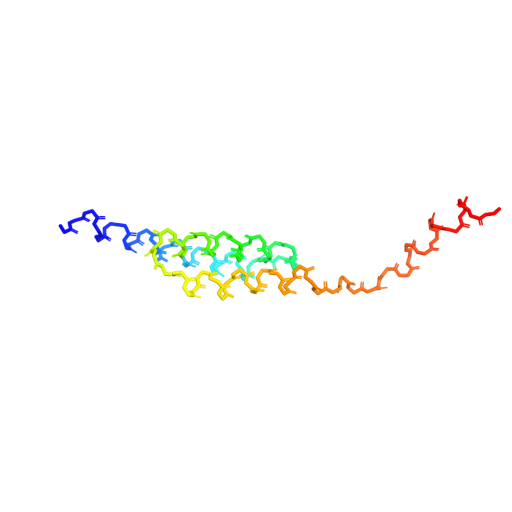TOM 660 O O . ARG A 1 82 ? 10.998 -7.578 -45.513 1.00 43.72 82 ARG A O 1
#

Secondary structure (DSSP, 8-state):
-HHHHHHHHHHHHHHHHHHHHHHH--SHHHHHHHHHHHHHHHHHTT-HHHHHHHHHHHHHHHHS---S--TTGGGTSSSS--

pLDDT: mean 77.36, std 14.83, range [43.72, 93.12]

Nearest PDB structures (foldseek):
  3fwv-assembly2_B  TM=6.979E-01  e=1.462E+00  Homo sapiens
  7kw7-assembly1_E  TM=7.227E-01  e=1.640E+00  Homo sapiens
  4gcn-assembly2_B  TM=6.624E-01  e=2.449E+00  Caenorhabditis elegans
  7msp-assembly2_B  TM=6.286E-01  e=1.462E+00  Bacillus subtilis subsp. subtilis str. 168

Solvent-accessible surface area (backbone atoms only — not comparable to full-atom values): 4717 Å² total; per-residue (Å²): 114,68,71,60,56,52,51,54,50,53,49,53,53,51,51,52,51,48,53,52,48,52,74,66,40,88,45,59,68,53,36,20,54,48,28,44,53,52,15,51,53,27,44,77,70,70,37,52,71,62,13,51,58,30,39,52,52,17,50,51,47,69,63,47,73,73,75,80,84,50,76,74,62,67,70,73,77,70,80,86,80,129